Protein AF-A0A133NGE5-F1 (afdb_monomer)

Secondary structure (DSSP, 8-state):
-THHHHHHHHHHTTT-SEEEE-STT-B-STT-B----TTSTT----EEEEEEEEEEEEEEE-TTS-EEEEEEEEEEEEEEE-----S---TT--S-TT---TTPPPEEEEPPPEEEEEEEEESSTTHHHHHHHHHHHT--TTSHHHHHHHH-TT------

pLDDT: mean 79.3, std 20.47, range [29.14, 98.44]

Sequence (160 aa):
NLNKISRYLGSELADKDYFSISKENREKYRTMAEPDLTINKEFYAFGKTRLYQSVYGSVKRLENGKYDVDITVMFQYTDRFEDVKNINNSSVAKQGLNKEFEGGKSFSFETEPKIITIKKQVNNLDEITGLLKNRLRNIDDNSEEGKDNIRADFYDSVVF

Organism: Fusobacterium nucleatum (NCBI:txid851)

Mean predicted aligned error: 10.32 Å

Solvent-accessible surface area (backbone atoms only — not comparable to full-atom values): 9314 Å² total; per-residue (Å²): 114,63,55,35,51,30,53,49,54,50,62,65,33,68,94,39,56,60,42,74,41,50,79,91,70,34,51,38,70,84,27,43,42,72,64,84,72,63,81,53,85,88,54,85,68,74,47,59,43,34,36,32,40,27,40,24,39,34,41,32,59,41,96,86,67,28,32,45,34,44,34,39,38,35,40,31,45,36,42,35,39,63,67,70,64,68,78,69,95,48,97,80,53,90,62,72,94,79,64,77,54,82,81,52,77,66,54,68,54,68,53,81,65,49,76,46,76,48,78,51,76,40,75,47,60,55,33,52,33,16,51,50,51,21,62,76,68,73,44,53,63,86,40,72,69,22,42,49,44,34,60,52,73,84,70,81,90,68,89,133

Foldseek 3Di:
DLVLVLVVQCVQCVPHQKDFDDPVRWDWDSRKDFDDPCVPVPDDQPKRKIWTFTKGGMWGQDPVRKIFDWMKTKTKIKIKRDQCADDDCDPPDPPPNDDGPPPPDIDMDMDDIDMDTDGGIDNGSQLSSLVVVCVVVVHDCPDPSNVCSSVVPPDDPDDD

Structure (mmCIF, N/CA/C/O backbone):
data_AF-A0A133NGE5-F1
#
_entry.id   AF-A0A133NGE5-F1
#
loop_
_atom_site.group_PDB
_atom_site.id
_atom_site.type_symbol
_atom_site.label_atom_id
_atom_site.label_alt_id
_atom_site.label_comp_id
_atom_site.label_asym_id
_atom_site.label_entity_id
_atom_site.label_seq_id
_atom_site.pdbx_PDB_ins_code
_atom_site.Cartn_x
_atom_site.Cartn_y
_atom_site.Cartn_z
_atom_site.occupancy
_atom_site.B_iso_or_equiv
_atom_site.auth_seq_id
_atom_site.auth_comp_id
_atom_site.auth_asym_id
_atom_site.auth_atom_id
_atom_site.pdbx_PDB_model_num
ATOM 1 N N . ASN A 1 1 ? -4.525 -3.107 -9.144 1.00 77.50 1 ASN A N 1
ATOM 2 C CA . ASN A 1 1 ? -3.307 -3.624 -8.470 1.00 77.50 1 ASN A CA 1
ATOM 3 C C . ASN A 1 1 ? -2.939 -2.928 -7.155 1.00 77.50 1 ASN A C 1
ATOM 5 O O . ASN A 1 1 ? -2.192 -3.534 -6.393 1.00 77.50 1 ASN A O 1
ATOM 9 N N . LEU A 1 2 ? -3.448 -1.724 -6.841 1.00 88.06 2 LEU A N 1
ATOM 10 C CA . LEU A 1 2 ? -3.222 -1.083 -5.527 1.00 88.06 2 LEU A CA 1
ATOM 11 C C . LEU A 1 2 ? -3.846 -1.876 -4.358 1.00 88.06 2 LEU A C 1
ATOM 13 O O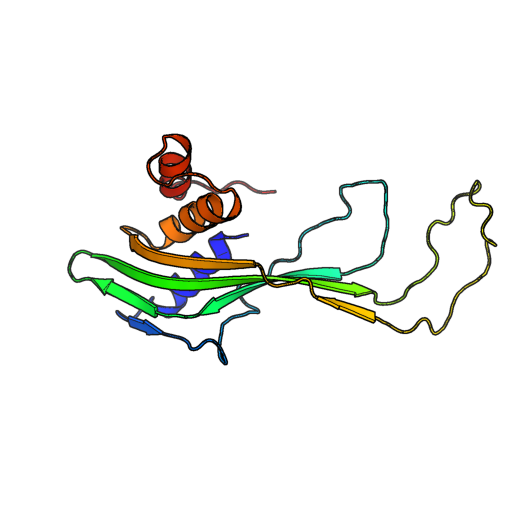 . LEU A 1 2 ? -3.258 -1.963 -3.285 1.00 88.06 2 LEU A O 1
ATOM 17 N N . ASN A 1 3 ? -4.974 -2.544 -4.608 1.00 90.12 3 ASN A N 1
ATOM 18 C CA . ASN A 1 3 ? -5.667 -3.448 -3.682 1.00 90.12 3 ASN A CA 1
ATOM 19 C C . ASN A 1 3 ? -4.807 -4.602 -3.127 1.00 90.12 3 ASN A C 1
ATOM 21 O O . ASN A 1 3 ? -5.162 -5.218 -2.126 1.00 90.12 3 ASN A O 1
ATOM 25 N N . LYS A 1 4 ? -3.659 -4.925 -3.740 1.00 91.56 4 LYS A N 1
ATOM 26 C CA . LYS A 1 4 ? -2.725 -5.901 -3.157 1.00 91.56 4 LYS A CA 1
ATOM 27 C C . LYS A 1 4 ? -2.173 -5.432 -1.806 1.00 91.56 4 LYS A C 1
ATOM 29 O O . LYS A 1 4 ? -1.870 -6.272 -0.965 1.00 91.56 4 LYS A O 1
ATOM 34 N N . ILE A 1 5 ? -2.071 -4.119 -1.585 1.00 93.12 5 ILE A N 1
ATOM 35 C CA . ILE A 1 5 ? -1.582 -3.540 -0.327 1.00 93.12 5 ILE A CA 1
ATOM 36 C C . ILE A 1 5 ? -2.623 -3.707 0.782 1.00 93.12 5 ILE A C 1
ATOM 38 O O . ILE A 1 5 ? -2.275 -4.208 1.849 1.00 93.12 5 ILE A O 1
ATOM 42 N N . SER A 1 6 ? -3.892 -3.360 0.529 1.00 92.69 6 SER A N 1
ATOM 43 C CA . SER A 1 6 ? -4.969 -3.549 1.514 1.00 92.69 6 SER A CA 1
ATOM 44 C C . SER A 1 6 ? -5.137 -5.028 1.871 1.00 92.69 6 SER A C 1
ATOM 46 O O . SER A 1 6 ? -5.161 -5.373 3.049 1.00 92.69 6 SER A O 1
ATOM 48 N N . ARG A 1 7 ? -5.119 -5.924 0.873 1.00 92.69 7 ARG A N 1
ATOM 49 C CA . ARG A 1 7 ? -5.176 -7.384 1.080 1.00 92.69 7 ARG A CA 1
ATOM 50 C C . ARG A 1 7 ? -4.002 -7.921 1.894 1.00 92.69 7 ARG A C 1
ATOM 52 O O . ARG A 1 7 ? -4.206 -8.760 2.766 1.00 92.69 7 ARG A O 1
ATOM 59 N N . TYR A 1 8 ? -2.784 -7.452 1.616 1.00 94.81 8 TYR A N 1
ATOM 60 C CA . TYR A 1 8 ? -1.605 -7.815 2.402 1.00 94.81 8 TYR A CA 1
ATOM 61 C C . TYR A 1 8 ? -1.795 -7.421 3.870 1.00 94.81 8 TYR A C 1
ATOM 63 O O . TYR A 1 8 ? -1.740 -8.284 4.743 1.00 94.81 8 TYR A O 1
ATOM 71 N N . LEU A 1 9 ? -2.118 -6.155 4.139 1.00 94.31 9 LEU A N 1
ATOM 72 C CA . LEU A 1 9 ? -2.322 -5.661 5.503 1.00 94.31 9 LEU A CA 1
ATOM 73 C C . LEU A 1 9 ? -3.467 -6.396 6.213 1.00 94.31 9 LEU A C 1
ATOM 75 O O . LEU A 1 9 ? -3.319 -6.776 7.371 1.00 94.31 9 LEU A O 1
ATOM 79 N N . GLY A 1 10 ? -4.570 -6.661 5.509 1.00 93.25 10 GLY A N 1
ATOM 80 C CA . GLY A 1 10 ? -5.694 -7.435 6.034 1.00 93.25 10 GLY A CA 1
ATOM 81 C C . GLY A 1 10 ? -5.301 -8.857 6.428 1.00 93.25 10 GLY A C 1
ATOM 82 O O . GLY A 1 10 ? -5.707 -9.328 7.484 1.00 93.25 10 GLY A O 1
ATOM 83 N N . SER A 1 11 ? -4.456 -9.520 5.634 1.00 94.06 11 SER A N 1
ATOM 84 C CA . SER A 1 11 ? -3.960 -10.858 5.972 1.00 94.06 11 SER A CA 1
ATOM 85 C C . SER A 1 11 ? -3.005 -10.866 7.169 1.00 94.06 11 SER A C 1
ATOM 87 O O . SER A 1 11 ? -3.068 -11.778 7.986 1.00 94.06 11 SER A O 1
ATOM 89 N N . GLU A 1 12 ? -2.161 -9.840 7.316 1.00 94.69 12 GLU A N 1
ATOM 90 C CA . GLU A 1 12 ? -1.249 -9.731 8.462 1.00 94.69 12 GLU A CA 1
ATOM 91 C C . GLU A 1 12 ? -1.993 -9.447 9.777 1.00 94.69 12 GLU A C 1
ATOM 93 O O . GLU A 1 12 ? -1.532 -9.839 10.852 1.00 94.69 12 GLU A O 1
ATOM 98 N N . LEU A 1 13 ? -3.154 -8.790 9.678 1.00 92.75 13 LEU A N 1
ATOM 99 C CA . LEU A 1 13 ? -4.042 -8.417 10.783 1.00 92.75 13 LEU A CA 1
ATOM 100 C C . LEU A 1 13 ? -5.206 -9.393 11.010 1.00 92.75 13 LEU A C 1
ATOM 102 O O . LEU A 1 13 ? -6.097 -9.081 11.800 1.00 92.75 13 LEU A O 1
ATOM 106 N N . ALA A 1 14 ? -5.247 -10.543 10.329 1.00 89.81 14 ALA A N 1
ATOM 107 C CA . ALA A 1 14 ? -6.383 -11.467 10.411 1.00 89.81 14 ALA A CA 1
ATOM 108 C C . ALA A 1 14 ? -6.733 -11.816 11.872 1.00 89.81 14 ALA A C 1
ATOM 110 O O . ALA A 1 14 ? -7.856 -11.572 12.312 1.00 89.81 14 ALA A O 1
ATOM 111 N N . ASP A 1 15 ? -5.721 -12.236 12.635 1.00 88.06 15 ASP A N 1
ATOM 112 C CA . ASP A 1 15 ? -5.847 -12.639 14.042 1.00 88.06 15 ASP A CA 1
ATOM 113 C C . ASP A 1 15 ? -5.112 -11.686 15.005 1.00 88.06 15 ASP A C 1
ATOM 115 O O . ASP A 1 15 ? -4.781 -12.056 16.132 1.00 88.06 15 ASP A O 1
ATOM 119 N N . LYS A 1 16 ? -4.779 -10.467 14.555 1.00 93.00 16 LYS A N 1
ATOM 120 C CA . LYS A 1 16 ? -3.958 -9.510 15.315 1.00 93.00 16 LYS A CA 1
ATOM 121 C C . LYS A 1 16 ? -4.567 -8.117 15.294 1.00 93.00 16 LYS A C 1
ATOM 123 O O . LYS A 1 16 ? -5.000 -7.633 14.254 1.00 93.00 16 LYS A O 1
ATOM 128 N N . ASP A 1 17 ? -4.461 -7.420 16.420 1.00 93.94 17 ASP A N 1
ATOM 129 C CA . ASP A 1 17 ? -4.873 -6.015 16.515 1.00 93.94 17 ASP A CA 1
ATOM 130 C C . ASP A 1 17 ? -3.770 -5.035 16.104 1.00 93.94 17 ASP A C 1
ATOM 132 O O . ASP A 1 17 ? -4.012 -3.836 15.986 1.00 93.94 17 ASP A O 1
ATOM 136 N N . TYR A 1 18 ? -2.547 -5.516 15.887 1.00 96.88 18 TYR A N 1
ATOM 137 C CA . TYR A 1 18 ? -1.420 -4.678 15.510 1.00 96.88 18 TYR A CA 1
ATOM 138 C C . TYR A 1 18 ? -0.484 -5.396 14.547 1.00 96.88 18 TYR A C 1
ATOM 140 O O . TYR A 1 18 ? -0.106 -6.551 14.752 1.00 96.88 18 TYR A O 1
ATOM 148 N N . PHE A 1 19 ? -0.072 -4.665 13.520 1.00 97.00 19 PHE A N 1
ATOM 149 C CA . PHE A 1 19 ? 0.946 -5.066 12.568 1.00 97.00 19 PHE A CA 1
ATOM 150 C C . PHE A 1 19 ? 1.950 -3.929 12.396 1.00 97.00 19 PHE A C 1
ATOM 152 O O . PHE A 1 19 ? 1.571 -2.758 12.331 1.00 97.00 19 PHE A O 1
ATOM 159 N N . SER A 1 20 ? 3.231 -4.277 12.297 1.00 97.50 20 SER A N 1
ATOM 160 C CA . SER A 1 20 ? 4.298 -3.335 11.983 1.00 97.50 20 SER A CA 1
ATOM 161 C C . SER A 1 20 ? 5.425 -4.029 11.238 1.00 97.50 20 SER A C 1
ATOM 163 O O . SER A 1 20 ? 5.776 -5.169 11.548 1.00 97.50 20 SER A O 1
ATOM 165 N N . ILE A 1 21 ? 6.005 -3.335 10.265 1.00 97.12 21 ILE A N 1
ATOM 166 C CA . ILE A 1 21 ? 7.156 -3.807 9.499 1.00 97.12 21 ILE A CA 1
ATOM 167 C C . ILE A 1 21 ? 8.081 -2.631 9.182 1.00 97.12 21 ILE A C 1
ATOM 169 O O . ILE A 1 21 ? 7.625 -1.536 8.842 1.00 97.12 21 ILE A O 1
ATOM 173 N N . SER A 1 22 ? 9.391 -2.838 9.327 1.00 97.12 22 SER A N 1
ATOM 174 C CA . SER A 1 22 ? 10.388 -1.788 9.097 1.00 97.12 22 SER A CA 1
ATOM 175 C C . SER A 1 22 ? 10.647 -1.562 7.604 1.00 97.12 22 SER A C 1
ATOM 177 O O . SER A 1 22 ? 10.287 -2.382 6.758 1.00 97.12 22 SER A O 1
ATOM 179 N N . LYS A 1 23 ? 11.308 -0.453 7.256 1.00 95.06 23 LYS A N 1
ATOM 180 C CA . LYS A 1 23 ? 11.667 -0.134 5.864 1.00 95.06 23 LYS A CA 1
ATOM 181 C C . LYS A 1 23 ? 12.642 -1.157 5.267 1.00 95.06 23 LYS A C 1
ATOM 183 O O . LYS A 1 23 ? 12.578 -1.463 4.070 1.00 95.06 23 LYS A O 1
ATOM 188 N N . GLU A 1 24 ? 13.548 -1.677 6.086 1.00 95.75 24 GLU A N 1
ATOM 189 C CA . GLU A 1 24 ? 14.558 -2.675 5.721 1.00 95.75 24 GLU A CA 1
ATOM 190 C C . GLU A 1 24 ? 13.886 -4.008 5.392 1.00 95.75 24 GLU A C 1
ATOM 192 O O . GLU A 1 24 ? 14.208 -4.621 4.377 1.00 95.75 24 GLU A O 1
ATOM 197 N N . ASN A 1 25 ? 12.883 -4.381 6.192 1.00 95.38 25 ASN A N 1
ATOM 198 C CA . ASN A 1 25 ? 12.130 -5.627 6.064 1.00 95.38 25 ASN A CA 1
ATOM 199 C C . ASN A 1 25 ? 10.845 -5.487 5.238 1.00 95.38 25 ASN A C 1
ATOM 201 O O . ASN A 1 25 ? 10.034 -6.404 5.233 1.00 95.38 25 ASN A O 1
ATOM 205 N N . ARG A 1 26 ? 10.637 -4.346 4.567 1.00 95.31 26 ARG A N 1
ATOM 206 C CA . ARG A 1 26 ? 9.386 -4.013 3.867 1.00 95.31 26 ARG A CA 1
ATOM 207 C C . ARG A 1 26 ? 8.915 -5.134 2.939 1.00 95.31 26 ARG A C 1
ATOM 209 O O . ARG A 1 26 ? 9.721 -5.718 2.211 1.00 95.31 26 ARG A O 1
ATOM 216 N N . GLU A 1 27 ? 7.605 -5.356 2.891 1.00 95.19 27 GLU A N 1
ATOM 217 C CA . GLU A 1 27 ? 7.008 -6.321 1.966 1.00 95.19 27 GLU A CA 1
ATOM 218 C C . GLU A 1 27 ? 7.092 -5.774 0.541 1.00 95.19 27 GLU A C 1
ATOM 220 O O . GLU A 1 27 ? 6.751 -4.614 0.311 1.00 95.19 27 GLU A O 1
ATOM 225 N N . LYS A 1 28 ? 7.546 -6.595 -0.412 1.00 90.06 28 LYS A N 1
ATOM 226 C CA . LYS A 1 28 ? 7.745 -6.193 -1.818 1.00 90.06 28 LYS A CA 1
ATOM 227 C C . LYS A 1 28 ? 7.059 -7.110 -2.815 1.00 90.06 28 LYS A C 1
ATOM 229 O O . LYS A 1 28 ? 6.668 -6.652 -3.885 1.00 90.06 28 LYS A O 1
ATOM 234 N N . TYR A 1 29 ? 6.994 -8.404 -2.512 1.00 89.75 29 TYR A N 1
ATOM 235 C CA . TYR A 1 29 ? 6.706 -9.442 -3.496 1.00 89.75 29 TYR A CA 1
ATOM 236 C C . TYR A 1 29 ? 5.211 -9.736 -3.565 1.00 89.75 29 TYR A C 1
ATOM 238 O O . TYR A 1 29 ? 4.647 -9.793 -4.656 1.00 89.75 29 TYR A O 1
ATOM 246 N N . A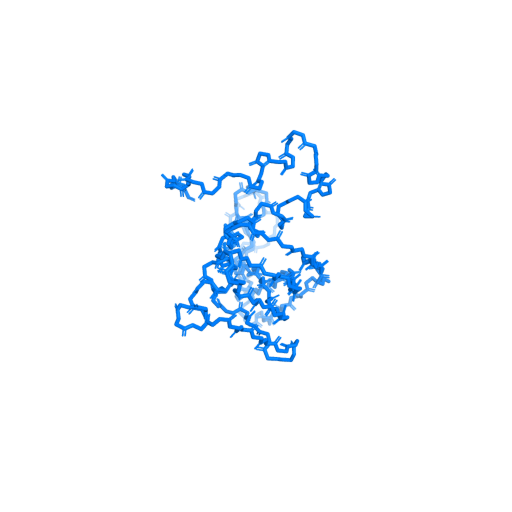RG A 1 30 ? 4.535 -9.821 -2.415 1.00 90.62 30 ARG A N 1
ATOM 247 C CA . ARG A 1 30 ? 3.076 -10.010 -2.337 1.00 90.62 30 ARG A CA 1
ATOM 248 C C . ARG A 1 30 ? 2.315 -8.813 -2.902 1.00 90.62 30 ARG A C 1
ATOM 250 O O . ARG A 1 30 ? 1.213 -8.964 -3.426 1.00 90.62 30 ARG A O 1
ATOM 257 N N . THR A 1 31 ? 2.923 -7.631 -2.835 1.00 88.31 31 THR A N 1
ATOM 258 C CA . THR A 1 31 ? 2.369 -6.376 -3.346 1.00 88.31 31 THR A CA 1
ATOM 259 C C . THR A 1 31 ? 2.889 -6.006 -4.740 1.00 88.31 31 THR A C 1
ATOM 261 O O . THR A 1 31 ? 2.453 -5.001 -5.294 1.00 88.31 31 THR A O 1
ATOM 264 N N . MET A 1 32 ? 3.768 -6.800 -5.359 1.00 90.94 32 MET A N 1
ATOM 265 C CA . MET A 1 32 ? 4.288 -6.535 -6.706 1.00 90.94 32 MET A CA 1
ATOM 266 C C . MET A 1 32 ? 3.187 -6.634 -7.773 1.00 90.94 32 MET A C 1
ATOM 268 O O . MET A 1 32 ? 2.260 -7.448 -7.681 1.00 90.94 32 MET A O 1
ATOM 272 N N . ALA A 1 33 ? 3.300 -5.825 -8.820 1.00 85.44 33 ALA A N 1
ATOM 273 C CA . ALA A 1 33 ? 2.493 -5.912 -10.030 1.00 85.44 33 ALA A CA 1
ATOM 274 C C . ALA A 1 33 ? 3.384 -6.099 -11.266 1.00 85.44 33 ALA A C 1
ATOM 276 O O . ALA A 1 33 ? 4.512 -5.618 -11.299 1.00 85.44 33 ALA A O 1
ATOM 277 N N . GLU A 1 34 ? 2.855 -6.769 -12.284 1.00 83.56 34 GLU A N 1
ATOM 278 C CA . GLU A 1 34 ? 3.496 -6.929 -13.594 1.00 83.56 34 GLU A CA 1
ATOM 279 C C . GLU A 1 34 ? 2.603 -6.211 -14.616 1.00 83.56 34 GLU A C 1
ATOM 281 O O . GLU A 1 34 ? 1.663 -6.813 -15.133 1.00 83.56 34 GLU A O 1
ATOM 286 N N . PRO A 1 35 ? 2.755 -4.881 -14.777 1.00 74.56 35 PRO A N 1
ATOM 287 C CA . PRO A 1 35 ? 1.940 -4.122 -15.715 1.00 74.56 35 PRO A CA 1
ATOM 288 C C . PRO A 1 35 ? 2.278 -4.514 -17.155 1.00 74.56 35 PRO A C 1
ATOM 290 O O . PRO A 1 35 ? 3.449 -4.598 -17.519 1.00 74.56 35 PRO A O 1
ATOM 293 N N . ASP A 1 36 ? 1.250 -4.688 -17.981 1.00 68.56 36 ASP A N 1
ATOM 294 C CA . ASP A 1 36 ? 1.435 -4.837 -19.418 1.00 68.56 36 ASP A CA 1
ATOM 295 C C . ASP A 1 36 ? 1.648 -3.457 -20.057 1.00 68.56 36 ASP A C 1
ATOM 297 O O . ASP A 1 36 ? 0.716 -2.663 -20.202 1.00 68.56 36 ASP A O 1
ATOM 301 N N . LEU A 1 37 ? 2.900 -3.154 -20.405 1.00 64.00 37 LEU A N 1
ATOM 302 C CA . LEU A 1 37 ? 3.271 -1.922 -21.106 1.00 64.00 37 LEU A CA 1
ATOM 303 C C . LEU A 1 37 ? 3.280 -2.085 -22.636 1.00 64.00 37 LEU A C 1
ATOM 305 O O . LEU A 1 37 ? 3.509 -1.107 -23.346 1.00 64.00 37 LEU A O 1
ATOM 309 N N . THR A 1 38 ? 2.985 -3.280 -23.160 1.00 55.12 38 THR A N 1
ATOM 310 C CA . THR A 1 38 ? 3.005 -3.582 -24.605 1.00 55.12 38 THR A CA 1
ATOM 311 C C . THR A 1 38 ? 1.754 -3.105 -25.349 1.00 55.12 38 THR A C 1
ATOM 313 O O . THR A 1 38 ? 1.693 -3.150 -26.577 1.00 55.12 38 THR A O 1
ATOM 316 N N . ILE A 1 39 ? 0.764 -2.577 -24.620 1.00 52.69 39 ILE A N 1
ATOM 317 C CA . ILE A 1 39 ? -0.486 -2.035 -25.174 1.00 52.69 39 ILE A CA 1
ATOM 318 C C . ILE A 1 39 ? -0.225 -0.789 -26.048 1.00 52.69 39 ILE A C 1
ATOM 320 O O . ILE A 1 39 ? -0.975 -0.527 -26.993 1.00 52.69 39 ILE A O 1
ATOM 324 N N . ASN A 1 40 ? 0.869 -0.054 -25.804 1.00 50.25 40 ASN A N 1
ATOM 325 C CA . ASN A 1 40 ? 1.332 1.011 -26.696 1.00 50.25 40 ASN A CA 1
ATOM 326 C C . ASN A 1 40 ? 2.179 0.412 -27.831 1.00 50.25 40 ASN A C 1
ATOM 328 O O . ASN A 1 40 ? 3.366 0.138 -27.674 1.00 50.25 40 ASN A O 1
ATOM 332 N N . LYS A 1 41 ? 1.545 0.231 -28.996 1.00 49.06 41 LYS A N 1
ATOM 333 C CA . LYS A 1 41 ? 2.041 -0.478 -30.198 1.00 49.06 41 LYS A CA 1
ATOM 334 C C . LYS A 1 41 ? 3.331 0.070 -30.840 1.00 49.06 41 LYS A C 1
ATOM 336 O O . LYS A 1 41 ? 3.728 -0.418 -31.895 1.00 49.06 41 LYS A O 1
ATOM 341 N N . GLU A 1 42 ? 3.966 1.086 -30.263 1.00 44.28 42 GLU A N 1
ATOM 342 C CA . GLU A 1 42 ? 5.138 1.755 -30.844 1.00 44.28 42 GLU A CA 1
ATOM 343 C C . GLU A 1 42 ? 6.473 1.124 -30.419 1.00 44.28 42 GLU A C 1
ATOM 345 O O . GLU A 1 42 ? 7.470 1.289 -31.120 1.00 44.28 42 GLU A O 1
ATOM 350 N N . PHE A 1 43 ? 6.501 0.341 -29.333 1.00 41.88 43 PHE A N 1
ATOM 351 C CA . PHE A 1 43 ? 7.719 -0.311 -28.848 1.00 41.88 43 PHE A CA 1
ATOM 352 C C . PHE A 1 43 ? 7.439 -1.743 -28.368 1.00 41.88 43 PHE A C 1
ATOM 354 O O . PHE A 1 43 ? 6.839 -1.958 -27.321 1.00 41.88 43 PHE A O 1
ATOM 361 N N . TYR A 1 44 ? 7.929 -2.734 -29.118 1.00 48.06 44 TYR A N 1
ATOM 362 C CA . TYR A 1 44 ? 8.047 -4.120 -28.655 1.00 48.06 44 TYR A CA 1
ATOM 363 C C . TYR A 1 44 ? 9.445 -4.314 -28.074 1.00 48.06 44 TYR A C 1
ATOM 365 O O . TYR A 1 44 ? 10.381 -4.661 -28.793 1.00 48.06 44 TYR A O 1
ATOM 373 N N . ALA A 1 45 ? 9.607 -4.057 -26.781 1.00 49.81 45 ALA A N 1
ATOM 374 C CA . ALA A 1 45 ? 10.761 -4.564 -26.056 1.00 49.81 45 ALA A CA 1
ATOM 375 C C . ALA A 1 45 ? 10.317 -5.780 -25.239 1.00 49.81 45 ALA A C 1
ATOM 377 O O . ALA A 1 45 ? 9.335 -5.701 -24.506 1.00 49.81 45 ALA A O 1
ATOM 378 N N . PHE A 1 46 ? 11.039 -6.899 -25.346 1.00 53.59 46 PHE A N 1
ATOM 379 C CA . PHE A 1 46 ? 10.818 -8.116 -24.549 1.00 53.59 46 PHE A CA 1
ATOM 380 C C . PHE A 1 46 ? 11.284 -7.942 -23.084 1.00 53.59 46 PHE A C 1
ATOM 382 O O . PHE A 1 46 ? 11.893 -8.832 -22.493 1.00 53.59 46 PHE A O 1
ATOM 389 N N . GLY A 1 47 ? 11.045 -6.765 -22.501 1.00 56.12 47 GLY A N 1
ATOM 390 C CA . GLY A 1 47 ? 11.329 -6.468 -21.102 1.00 56.12 47 GLY A CA 1
ATOM 391 C C . GLY A 1 47 ? 10.209 -6.987 -20.205 1.00 56.12 47 GLY A C 1
ATOM 392 O O . GLY A 1 47 ? 9.028 -6.821 -20.509 1.00 56.12 47 GLY A O 1
ATOM 393 N N . LYS A 1 48 ? 10.559 -7.627 -19.085 1.00 69.44 48 LYS A N 1
ATOM 394 C CA . LYS A 1 48 ? 9.588 -7.911 -18.018 1.00 69.44 48 LYS A CA 1
ATOM 395 C C . LYS A 1 48 ? 9.566 -6.723 -17.069 1.00 69.44 48 LYS A C 1
ATOM 397 O O . LYS A 1 48 ? 10.380 -6.658 -16.145 1.00 69.44 48 LYS A O 1
ATOM 402 N N . THR A 1 49 ? 8.632 -5.800 -17.278 1.00 75.62 49 THR A N 1
ATOM 403 C CA . THR A 1 49 ? 8.444 -4.683 -16.352 1.00 75.62 49 THR A CA 1
ATOM 404 C C . THR A 1 49 ? 7.751 -5.154 -15.076 1.00 75.62 49 THR A C 1
ATOM 406 O O . THR A 1 49 ? 6.678 -5.756 -15.104 1.00 75.62 49 THR A O 1
ATOM 409 N N . ARG A 1 50 ? 8.351 -4.838 -13.930 1.00 85.44 50 ARG A N 1
ATOM 410 C CA . ARG A 1 50 ? 7.774 -5.056 -12.601 1.00 85.44 50 ARG A CA 1
ATOM 411 C C . ARG A 1 50 ? 7.576 -3.728 -11.902 1.00 85.44 50 ARG A C 1
ATOM 413 O O . ARG A 1 50 ? 8.475 -2.896 -11.869 1.00 85.44 50 ARG A O 1
ATOM 420 N N . LEU A 1 51 ? 6.407 -3.553 -11.304 1.00 87.69 51 LEU A N 1
ATOM 421 C CA . LEU A 1 51 ? 6.116 -2.473 -10.375 1.00 87.69 51 LEU A CA 1
ATOM 422 C C . LEU A 1 51 ? 6.160 -3.033 -8.955 1.00 87.69 51 LEU A C 1
ATOM 424 O O . LEU A 1 51 ? 5.245 -3.737 -8.518 1.00 87.69 51 LEU A O 1
ATOM 428 N N . TYR A 1 52 ? 7.209 -2.694 -8.216 1.00 90.56 52 TYR A N 1
ATOM 429 C CA . TYR A 1 52 ? 7.265 -2.953 -6.785 1.00 90.56 52 TYR A CA 1
ATOM 430 C C . TYR A 1 52 ? 6.444 -1.899 -6.049 1.00 90.56 52 TYR A C 1
ATOM 432 O O . TYR A 1 52 ? 6.681 -0.703 -6.201 1.00 90.56 52 TYR A O 1
ATOM 440 N N . GLN A 1 53 ? 5.491 -2.351 -5.233 1.00 93.19 53 GLN A N 1
ATOM 441 C CA . GLN A 1 53 ? 4.668 -1.506 -4.364 1.00 93.19 53 GLN A CA 1
ATOM 442 C C . GLN A 1 53 ? 5.051 -1.804 -2.909 1.00 93.19 53 GLN A C 1
ATOM 444 O O . GLN A 1 53 ? 4.303 -2.441 -2.167 1.00 93.19 53 GLN A O 1
ATOM 449 N N . SER A 1 54 ? 6.281 -1.452 -2.528 1.00 93.75 54 SER A N 1
ATOM 450 C CA . SER A 1 54 ? 6.854 -1.916 -1.262 1.00 93.75 54 SER A CA 1
ATOM 451 C C . SER A 1 54 ? 6.203 -1.215 -0.072 1.00 93.75 54 SER A C 1
ATOM 453 O O . SER A 1 54 ? 6.219 0.013 -0.040 1.00 93.75 54 SER A O 1
ATOM 455 N N . VAL A 1 55 ? 5.690 -1.946 0.917 1.00 96.88 55 VAL A N 1
ATOM 456 C CA . VAL A 1 55 ? 4.941 -1.364 2.048 1.00 96.88 55 VAL A CA 1
ATOM 457 C C . VAL A 1 55 ? 5.654 -1.570 3.382 1.00 96.88 55 VAL A C 1
ATOM 459 O O . VAL A 1 55 ? 6.158 -2.657 3.674 1.00 96.88 55 VAL A O 1
ATOM 462 N N . TYR A 1 56 ? 5.698 -0.510 4.189 1.00 97.81 56 TYR A N 1
ATOM 463 C CA . TYR A 1 56 ? 6.188 -0.538 5.565 1.00 97.81 56 TYR A CA 1
ATOM 464 C C . TYR A 1 56 ? 5.467 0.463 6.466 1.00 97.81 56 TYR A C 1
ATOM 466 O O . TYR A 1 56 ? 4.715 1.303 5.981 1.00 97.81 56 TYR A O 1
ATOM 474 N N . GLY A 1 57 ? 5.698 0.373 7.773 1.00 98.19 57 GLY A N 1
ATOM 475 C CA . GLY A 1 57 ? 4.983 1.137 8.793 1.00 98.19 57 GLY A CA 1
ATOM 476 C C . GLY A 1 57 ? 4.065 0.236 9.605 1.00 98.19 57 GLY A C 1
ATOM 477 O O . GLY A 1 57 ? 4.321 -0.964 9.712 1.00 98.19 57 GLY A O 1
ATOM 478 N N . SER A 1 58 ? 3.013 0.807 10.181 1.00 98.12 58 SER A N 1
ATOM 479 C CA . SER A 1 58 ? 2.138 0.108 11.113 1.00 98.12 58 SER A CA 1
ATOM 480 C C . SER A 1 58 ? 0.658 0.341 10.865 1.00 98.12 58 SER A C 1
ATOM 482 O O . SER A 1 58 ? 0.238 1.397 10.391 1.00 98.12 58 SER A O 1
ATOM 484 N N . VAL A 1 59 ? -0.133 -0.649 11.259 1.00 97.94 59 VAL A N 1
ATOM 485 C CA . VAL A 1 59 ? -1.587 -0.571 11.299 1.00 97.94 59 VAL A CA 1
ATOM 486 C C . VAL A 1 59 ? 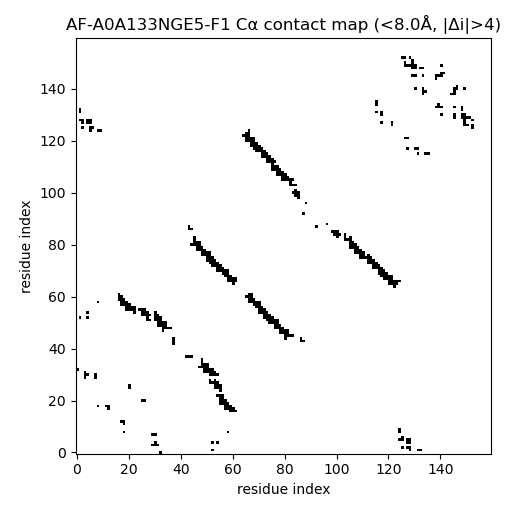-2.063 -1.155 12.620 1.00 97.94 59 VAL A C 1
ATOM 488 O O . VAL A 1 59 ? -1.608 -2.225 13.031 1.00 97.94 59 VAL A O 1
ATOM 491 N N . LYS A 1 60 ? -2.983 -0.457 13.281 1.00 98.06 60 LYS A N 1
ATOM 492 C CA . LYS A 1 60 ? -3.593 -0.884 14.539 1.00 98.06 60 LYS A CA 1
ATOM 493 C C . LYS A 1 60 ? -5.111 -0.926 14.405 1.00 98.06 60 LYS A C 1
ATOM 495 O O . LYS A 1 60 ? -5.716 0.080 14.045 1.00 98.06 60 LYS A O 1
ATOM 500 N N . ARG A 1 61 ? -5.736 -2.057 14.729 1.00 96.75 61 ARG A N 1
ATOM 501 C CA . ARG A 1 61 ? -7.188 -2.152 14.909 1.00 96.75 61 ARG A CA 1
ATOM 502 C C . ARG A 1 61 ? -7.567 -1.467 16.225 1.00 96.75 61 ARG A C 1
ATOM 504 O O . ARG A 1 61 ? -6.927 -1.661 17.256 1.00 96.75 61 ARG A O 1
ATOM 511 N N . LEU A 1 62 ? -8.578 -0.613 16.166 1.00 95.56 62 LEU A N 1
ATOM 512 C CA . LEU A 1 62 ? -9.119 0.131 17.297 1.00 95.56 62 LEU A CA 1
ATOM 513 C C . LEU A 1 62 ? -10.336 -0.603 17.871 1.00 95.56 62 LEU A C 1
ATOM 515 O O . LEU A 1 62 ? -11.018 -1.341 17.164 1.00 95.56 62 LEU A O 1
ATOM 519 N N . GLU A 1 63 ? -10.657 -0.343 19.139 1.00 93.06 63 GLU A N 1
ATOM 520 C CA . GLU A 1 63 ? -11.793 -0.969 19.841 1.00 93.06 63 GLU A CA 1
ATOM 521 C C . GLU A 1 63 ? -13.145 -0.717 19.151 1.00 93.06 63 GLU A C 1
ATOM 523 O O . GLU A 1 63 ? -14.055 -1.535 19.226 1.00 93.06 63 GLU A O 1
ATOM 528 N N . ASN A 1 64 ? -13.269 0.396 18.423 1.00 91.31 64 ASN A N 1
ATOM 529 C CA . ASN A 1 64 ? -14.461 0.746 17.648 1.00 91.31 64 ASN A CA 1
ATOM 530 C C . ASN A 1 64 ? -14.532 0.058 16.266 1.00 91.31 64 ASN A C 1
ATOM 532 O O . ASN A 1 64 ? -15.349 0.454 15.435 1.00 91.31 64 ASN A O 1
ATOM 536 N N . GLY A 1 65 ? -13.655 -0.913 15.992 1.00 88.88 65 GLY A N 1
ATOM 537 C CA . GLY A 1 65 ? -13.585 -1.658 14.732 1.00 88.88 65 GLY A CA 1
ATOM 538 C C . GLY A 1 65 ? -12.883 -0.928 13.583 1.00 88.88 65 GLY A C 1
ATOM 539 O O . GLY A 1 65 ? -12.705 -1.516 12.518 1.00 88.88 65 GLY A O 1
ATOM 540 N N . LYS A 1 66 ? -12.465 0.330 13.779 1.00 95.19 66 LYS A N 1
ATOM 541 C CA . LYS A 1 66 ? -11.699 1.107 12.792 1.00 95.19 66 LYS A CA 1
ATOM 542 C C . LYS A 1 66 ? -10.214 0.759 12.844 1.00 95.19 66 LYS A C 1
ATOM 544 O O . LYS A 1 66 ? -9.762 0.035 13.729 1.00 95.19 66 LYS A O 1
ATOM 549 N N . TYR 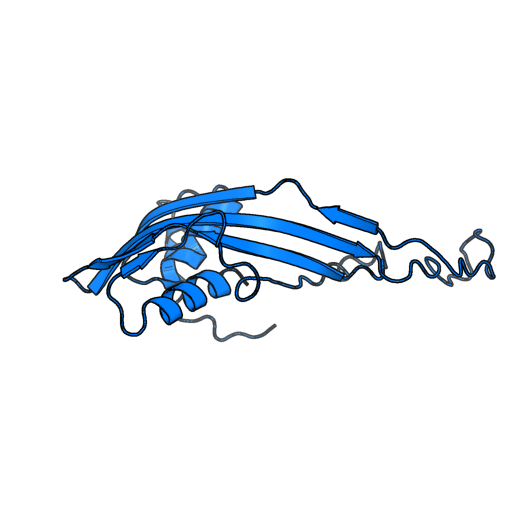A 1 67 ? -9.441 1.331 11.930 1.00 96.50 67 TYR A N 1
ATOM 550 C CA . TYR A 1 67 ? -7.995 1.148 11.876 1.00 96.50 67 TYR A CA 1
ATOM 551 C C . TYR A 1 67 ? -7.276 2.487 11.965 1.00 96.50 67 TYR A C 1
ATOM 553 O O . TYR A 1 67 ? -7.634 3.431 11.264 1.00 96.50 67 TYR A O 1
ATOM 561 N N . ASP A 1 68 ? -6.246 2.553 12.800 1.00 97.81 68 ASP A N 1
ATOM 562 C CA . ASP A 1 68 ? -5.241 3.610 12.775 1.00 97.81 68 ASP A CA 1
ATOM 563 C C . ASP A 1 68 ? -4.089 3.166 11.868 1.00 97.81 68 ASP A C 1
ATOM 565 O O . ASP A 1 68 ? -3.457 2.134 12.114 1.00 97.81 68 ASP A O 1
ATOM 569 N N . VAL A 1 69 ? -3.873 3.895 10.774 1.00 98.00 69 VAL A N 1
ATOM 570 C CA . VAL A 1 69 ? -2.930 3.534 9.709 1.00 98.00 69 VAL A CA 1
ATOM 571 C C . VAL A 1 69 ? -1.827 4.582 9.655 1.00 98.00 69 VAL A C 1
ATOM 573 O O . VAL A 1 69 ? -2.110 5.761 9.450 1.00 98.00 69 VAL A O 1
ATOM 576 N N . ASP A 1 70 ? -0.577 4.137 9.781 1.00 98.44 70 ASP A N 1
ATOM 577 C CA . ASP A 1 70 ? 0.640 4.922 9.546 1.00 98.44 70 ASP A CA 1
ATOM 578 C C . ASP A 1 70 ? 1.603 4.079 8.702 1.00 98.44 70 ASP A C 1
ATOM 580 O O . ASP A 1 70 ? 2.469 3.370 9.219 1.00 98.44 70 ASP A O 1
ATOM 584 N N . ILE A 1 71 ? 1.387 4.083 7.387 1.00 98.19 71 ILE A N 1
ATOM 585 C CA . ILE A 1 71 ? 2.166 3.293 6.430 1.00 98.19 71 ILE A CA 1
ATOM 586 C C . ILE A 1 71 ? 2.811 4.181 5.379 1.00 98.19 71 ILE A C 1
ATOM 588 O O . ILE A 1 71 ? 2.313 5.247 5.022 1.00 98.19 71 ILE A O 1
ATOM 592 N N . THR A 1 72 ? 3.904 3.691 4.815 1.00 98.25 72 THR A N 1
ATOM 593 C CA . THR A 1 72 ? 4.528 4.243 3.623 1.00 98.25 72 THR A CA 1
ATOM 594 C C . THR A 1 72 ? 4.622 3.171 2.548 1.00 98.25 72 THR A C 1
ATOM 596 O O . THR A 1 72 ? 5.061 2.047 2.797 1.00 98.25 72 THR A O 1
ATOM 599 N N . VAL A 1 73 ? 4.210 3.537 1.340 1.00 97.25 73 VAL A N 1
ATOM 600 C CA . VAL A 1 73 ? 4.271 2.711 0.140 1.00 97.25 73 VAL A CA 1
ATOM 601 C C . VAL A 1 73 ? 5.264 3.333 -0.830 1.00 97.25 73 VAL A C 1
ATOM 603 O O . VAL A 1 73 ? 5.163 4.506 -1.191 1.00 97.25 73 VAL A O 1
ATOM 606 N N . MET A 1 74 ? 6.234 2.533 -1.251 1.00 95.50 74 MET A N 1
ATOM 607 C CA . MET A 1 74 ? 7.264 2.902 -2.207 1.00 95.50 74 MET A CA 1
ATOM 608 C C . MET A 1 74 ? 6.974 2.229 -3.546 1.00 95.50 74 MET A C 1
ATOM 610 O O . MET A 1 74 ? 7.072 1.006 -3.663 1.00 95.50 74 MET A O 1
ATOM 614 N N . PHE A 1 75 ? 6.629 3.035 -4.543 1.00 91.56 75 PHE A N 1
ATOM 615 C CA . PHE A 1 75 ? 6.393 2.603 -5.914 1.00 91.56 75 PHE A CA 1
ATOM 616 C C . PHE A 1 75 ? 7.681 2.727 -6.716 1.00 91.56 75 PHE A C 1
ATOM 618 O O . PHE A 1 75 ? 8.228 3.822 -6.831 1.00 91.56 75 PHE A O 1
ATOM 625 N N . GLN A 1 76 ? 8.160 1.620 -7.271 1.00 88.94 76 GLN A N 1
ATOM 626 C CA . GLN A 1 76 ? 9.386 1.597 -8.062 1.00 88.94 76 GLN A CA 1
ATOM 627 C C . GLN A 1 76 ? 9.217 0.655 -9.250 1.00 88.94 76 GLN A C 1
ATOM 629 O O . GLN A 1 76 ? 8.844 -0.507 -9.067 1.00 88.94 76 GLN A O 1
ATOM 634 N N . TYR A 1 77 ? 9.478 1.154 -10.457 1.00 83.12 77 TYR A N 1
ATOM 635 C CA . TYR A 1 77 ? 9.536 0.305 -11.636 1.00 83.12 77 TYR A CA 1
ATOM 636 C C . TYR A 1 77 ? 10.934 -0.278 -11.768 1.00 83.12 77 TYR A C 1
ATOM 638 O O . TYR A 1 77 ? 11.930 0.436 -11.648 1.00 83.12 77 TYR A O 1
ATOM 646 N N . THR A 1 78 ? 10.984 -1.568 -12.054 1.00 80.81 78 THR A N 1
ATOM 647 C CA . THR A 1 78 ? 12.186 -2.258 -12.497 1.00 80.81 78 THR A CA 1
ATOM 648 C C . THR A 1 78 ? 11.888 -2.840 -13.859 1.00 80.81 78 THR A C 1
ATOM 650 O O . THR A 1 78 ? 10.956 -3.634 -14.002 1.00 80.81 78 THR A O 1
ATOM 653 N N . ASP A 1 79 ? 12.682 -2.457 -14.848 1.00 70.94 79 ASP A N 1
ATOM 654 C CA . ASP A 1 79 ? 12.649 -3.103 -16.151 1.00 70.94 79 ASP A CA 1
ATOM 655 C C . ASP A 1 79 ? 13.860 -4.017 -16.285 1.00 70.94 79 ASP A C 1
ATOM 657 O O . ASP A 1 79 ? 14.980 -3.638 -15.926 1.00 70.94 79 ASP A O 1
ATOM 661 N N . ARG A 1 80 ? 13.630 -5.241 -16.754 1.00 69.06 80 ARG A N 1
ATOM 662 C CA . ARG A 1 80 ? 14.683 -6.227 -16.985 1.00 69.06 80 ARG A CA 1
ATOM 663 C C . ARG A 1 80 ? 14.588 -6.717 -18.416 1.00 69.06 80 ARG A C 1
ATOM 665 O O . ARG A 1 80 ? 13.611 -7.362 -18.792 1.00 69.06 80 ARG A O 1
ATOM 672 N N . PHE A 1 81 ? 15.659 -6.479 -19.161 1.00 66.81 81 PHE A N 1
ATOM 673 C CA . PHE A 1 81 ? 15.812 -6.942 -20.532 1.00 66.81 81 PHE A CA 1
ATOM 674 C C . PHE A 1 81 ? 16.571 -8.268 -20.504 1.00 66.81 81 PHE A C 1
ATOM 676 O O . PHE A 1 81 ? 17.799 -8.323 -20.372 1.00 66.81 81 PHE A O 1
ATOM 683 N N . GLU A 1 82 ? 15.807 -9.357 -20.536 1.00 56.84 82 GLU A N 1
ATOM 684 C CA . GLU A 1 82 ? 16.318 -10.708 -20.746 1.00 56.84 82 GLU A CA 1
ATOM 685 C C . GLU A 1 82 ? 16.306 -10.941 -22.259 1.00 56.84 82 GLU A C 1
ATOM 687 O O . GLU A 1 82 ? 15.244 -10.885 -22.862 1.00 56.84 82 GLU A O 1
ATOM 692 N N . ASP A 1 83 ? 17.474 -11.166 -22.869 1.00 52.69 83 ASP A N 1
ATOM 693 C CA . ASP A 1 83 ? 17.591 -11.496 -24.297 1.00 52.69 83 ASP A CA 1
ATOM 694 C C . ASP A 1 83 ? 17.162 -10.347 -25.242 1.00 52.69 83 ASP A C 1
ATOM 696 O O . ASP A 1 83 ? 16.051 -10.306 -25.768 1.00 52.69 83 ASP A O 1
ATOM 700 N N . VAL A 1 84 ? 18.064 -9.385 -25.486 1.00 51.88 84 VAL A N 1
ATOM 701 C CA . VAL A 1 84 ? 17.863 -8.323 -26.496 1.00 51.88 84 VAL A CA 1
ATOM 702 C C . VAL A 1 84 ? 18.019 -8.921 -27.906 1.00 51.88 84 VAL A C 1
ATOM 704 O O . VAL A 1 84 ? 18.936 -8.578 -28.649 1.00 51.88 84 VAL A O 1
ATOM 707 N N . LYS A 1 85 ? 17.156 -9.873 -28.275 1.00 49.59 85 LYS A N 1
ATOM 708 C CA . LYS A 1 85 ? 17.035 -10.362 -29.652 1.00 49.59 85 LYS A CA 1
ATOM 709 C C . LYS A 1 85 ? 16.275 -9.324 -30.471 1.00 49.59 85 LYS A C 1
ATOM 711 O O . LYS A 1 85 ? 15.307 -8.743 -29.995 1.00 49.59 85 LYS A O 1
ATOM 716 N N . ASN A 1 86 ? 16.791 -9.065 -31.671 1.00 46.84 86 ASN A N 1
ATOM 717 C CA . ASN A 1 86 ? 16.448 -7.968 -32.578 1.00 46.84 86 ASN A CA 1
ATOM 718 C C . ASN A 1 86 ? 15.054 -7.339 -32.434 1.00 46.84 86 ASN A C 1
ATOM 720 O O . ASN A 1 86 ? 14.016 -7.990 -32.541 1.00 46.84 86 ASN A O 1
ATOM 724 N N . ILE A 1 87 ? 15.077 -6.010 -32.354 1.00 49.66 87 ILE A N 1
ATOM 725 C CA . ILE A 1 87 ? 13.947 -5.135 -32.638 1.00 49.66 87 ILE A CA 1
ATOM 726 C C . ILE A 1 87 ? 13.515 -5.378 -34.094 1.00 49.66 87 ILE A C 1
ATOM 728 O O . ILE A 1 87 ? 14.254 -5.073 -35.022 1.00 49.66 87 ILE A O 1
ATOM 732 N N . ASN A 1 88 ? 12.295 -5.888 -34.259 1.00 44.75 88 ASN A N 1
ATOM 733 C CA . ASN A 1 88 ? 11.471 -5.871 -35.471 1.00 44.75 88 ASN A CA 1
ATOM 734 C C . ASN A 1 88 ? 12.044 -6.544 -36.742 1.00 44.75 88 ASN A C 1
ATOM 736 O O . ASN A 1 88 ? 12.819 -5.956 -37.491 1.00 44.75 88 ASN A O 1
ATOM 740 N N . ASN A 1 89 ? 11.495 -7.712 -37.094 1.00 45.84 89 ASN A N 1
ATOM 741 C CA . ASN A 1 89 ? 11.657 -8.353 -38.408 1.00 45.84 89 ASN A CA 1
ATOM 742 C C . ASN A 1 89 ? 10.774 -7.688 -39.495 1.00 45.84 89 ASN A C 1
ATOM 744 O O . ASN A 1 89 ? 10.176 -8.355 -40.340 1.00 45.84 89 ASN A O 1
ATOM 748 N N . SER A 1 90 ? 10.629 -6.360 -39.453 1.00 51.44 90 SER A N 1
ATOM 749 C CA . SER A 1 90 ? 9.890 -5.615 -40.473 1.00 51.44 90 SER A CA 1
ATOM 750 C C . SER A 1 90 ? 10.680 -5.627 -41.773 1.00 51.44 90 SER A C 1
ATOM 752 O O . SER A 1 90 ? 11.842 -5.224 -41.806 1.00 51.44 90 SER A O 1
ATOM 754 N N . SER A 1 91 ? 10.021 -5.992 -42.872 1.00 52.47 91 SER A N 1
ATOM 755 C CA . SER A 1 91 ? 10.586 -5.947 -44.226 1.00 52.47 91 SER A CA 1
ATOM 756 C C . SER A 1 91 ? 10.978 -4.535 -44.691 1.00 52.47 91 SER A C 1
ATOM 758 O O . SER A 1 91 ? 11.562 -4.385 -45.761 1.00 52.47 91 SER A O 1
ATOM 760 N N . VAL A 1 92 ? 10.648 -3.496 -43.913 1.00 55.41 92 VAL A N 1
ATOM 761 C CA . VAL A 1 92 ? 10.958 -2.080 -44.186 1.00 55.41 92 VAL A CA 1
ATOM 762 C C . VAL A 1 92 ? 12.112 -1.564 -43.312 1.00 55.41 92 VAL A C 1
ATOM 764 O O . VAL A 1 92 ? 12.641 -0.475 -43.550 1.00 55.41 92 VAL A O 1
ATOM 767 N N . ALA A 1 93 ? 12.523 -2.315 -42.286 1.00 52.44 93 ALA A N 1
ATOM 768 C CA . ALA A 1 93 ? 13.618 -1.911 -41.416 1.00 52.44 93 ALA A CA 1
ATOM 769 C C . ALA A 1 93 ? 14.947 -1.960 -42.190 1.00 52.44 93 ALA A C 1
ATOM 771 O O . ALA A 1 93 ? 15.358 -2.998 -42.695 1.00 52.44 93 ALA A O 1
ATOM 772 N N . LYS A 1 94 ? 15.655 -0.825 -42.265 1.00 54.97 94 LYS A N 1
ATOM 773 C CA 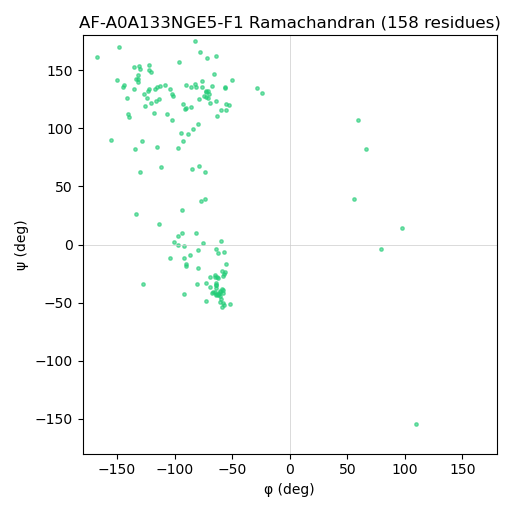. LYS A 1 94 ? 16.988 -0.726 -42.899 1.00 54.97 94 LYS A CA 1
ATOM 774 C C . LYS A 1 94 ? 18.117 -1.329 -42.046 1.00 54.97 94 LYS A C 1
ATOM 776 O O . LYS A 1 94 ? 19.285 -1.225 -42.416 1.00 54.97 94 LYS A O 1
ATOM 781 N N . GLN A 1 95 ? 17.794 -1.892 -40.882 1.00 50.09 95 GLN A N 1
ATOM 782 C CA . GLN A 1 95 ? 18.757 -2.557 -40.008 1.00 50.09 95 GLN A CA 1
ATOM 783 C C . GLN A 1 95 ? 18.971 -3.989 -40.509 1.00 50.09 95 GLN A C 1
ATOM 785 O O . GLN A 1 95 ? 18.030 -4.638 -40.952 1.00 50.09 95 GLN A O 1
ATOM 790 N N . GLY A 1 96 ? 20.223 -4.454 -40.515 1.00 50.50 96 GLY A N 1
ATOM 791 C CA . GLY A 1 96 ? 20.590 -5.731 -41.128 1.00 50.50 96 GLY A CA 1
ATOM 792 C C . GLY A 1 96 ? 19.776 -6.895 -40.560 1.00 50.50 96 GLY A C 1
ATOM 793 O O . GLY A 1 96 ? 19.931 -7.226 -39.390 1.00 50.50 96 GLY A O 1
ATOM 794 N N . LEU A 1 97 ? 18.969 -7.528 -41.418 1.00 49.16 97 LEU A N 1
ATOM 795 C CA . LEU A 1 97 ? 17.990 -8.582 -41.104 1.00 49.16 97 LEU A CA 1
ATOM 796 C C . LEU A 1 97 ? 18.564 -9.833 -40.400 1.00 49.16 97 LEU A C 1
ATOM 798 O O . LEU A 1 97 ? 17.800 -10.681 -39.961 1.00 49.16 97 LEU A O 1
ATOM 802 N N . ASN A 1 98 ? 19.890 -9.945 -40.249 1.00 45.25 98 ASN A N 1
ATOM 803 C CA . ASN A 1 98 ? 20.575 -11.165 -39.811 1.00 45.25 98 ASN A CA 1
ATOM 804 C C . ASN A 1 98 ? 21.641 -10.932 -38.719 1.00 45.25 98 ASN A C 1
ATOM 806 O O . ASN A 1 98 ? 22.615 -11.678 -38.649 1.00 45.25 98 ASN A O 1
ATOM 810 N N . LYS A 1 99 ? 21.534 -9.884 -37.892 1.00 45.75 99 LYS A N 1
ATOM 811 C CA . LYS A 1 99 ? 22.423 -9.744 -36.723 1.00 45.75 99 LYS A CA 1
ATOM 812 C C . LYS A 1 99 ? 21.735 -10.260 -35.470 1.00 45.75 99 LYS A C 1
ATOM 814 O O . LYS A 1 99 ? 21.167 -9.481 -34.716 1.00 45.75 99 LYS A O 1
ATOM 819 N N . GLU A 1 100 ? 21.772 -11.567 -35.251 1.00 44.91 100 GLU A N 1
ATOM 820 C CA . GLU A 1 100 ? 21.589 -12.095 -33.901 1.00 44.91 100 GLU A CA 1
ATOM 821 C C . GLU A 1 100 ? 22.748 -11.572 -33.046 1.00 44.91 100 GLU A C 1
ATOM 823 O O . GLU A 1 100 ? 23.906 -11.927 -33.260 1.00 44.91 100 GLU A O 1
ATOM 828 N N . PHE A 1 101 ? 22.465 -10.678 -32.099 1.00 47.56 101 PHE A N 1
ATOM 829 C CA . PHE A 1 101 ? 23.415 -10.380 -31.029 1.00 47.56 101 PHE A CA 1
ATOM 830 C C . PHE A 1 101 ? 23.323 -11.503 -29.988 1.00 47.56 101 PHE A C 1
ATOM 832 O O . PHE A 1 101 ? 22.841 -11.296 -28.873 1.00 47.56 101 PHE A O 1
ATOM 839 N N . GLU A 1 102 ? 23.754 -12.714 -30.358 1.00 45.00 102 GLU A N 1
ATOM 840 C CA . GLU A 1 102 ? 24.018 -13.764 -29.372 1.00 45.00 102 GLU A CA 1
ATOM 841 C C . GLU A 1 102 ? 25.022 -13.213 -28.344 1.00 45.00 102 GLU A C 1
ATOM 843 O O . GLU A 1 102 ? 26.109 -12.753 -28.694 1.00 45.00 102 GLU A O 1
ATOM 848 N N . GLY A 1 103 ? 24.633 -13.190 -27.065 1.00 48.03 103 GLY A N 1
ATOM 849 C CA . GLY A 1 103 ? 25.470 -12.669 -25.976 1.00 48.03 103 GLY A CA 1
ATOM 850 C C . GLY A 1 103 ? 25.196 -11.224 -25.540 1.00 48.03 103 GLY A C 1
ATOM 851 O O . GLY A 1 103 ? 26.007 -10.654 -24.805 1.00 48.03 103 GLY A O 1
ATOM 852 N N . GLY A 1 104 ? 24.070 -10.617 -25.936 1.00 55.19 104 GLY A N 1
ATOM 853 C CA . GLY A 1 104 ? 23.626 -9.338 -25.370 1.00 55.19 104 GLY A CA 1
ATOM 854 C C . GLY A 1 104 ? 23.559 -9.390 -23.836 1.00 55.19 104 GLY A C 1
ATOM 855 O O . GLY A 1 104 ? 22.835 -10.205 -23.265 1.00 55.19 104 GLY A O 1
ATOM 856 N N . LYS A 1 105 ? 24.330 -8.535 -23.147 1.00 60.41 105 LYS A N 1
ATOM 857 C CA . LYS A 1 105 ? 24.314 -8.464 -21.678 1.00 60.41 105 LYS A CA 1
ATOM 858 C C . LYS A 1 105 ? 22.939 -7.998 -21.209 1.00 60.41 105 LYS A C 1
ATOM 860 O O . LYS A 1 105 ? 22.505 -6.909 -21.578 1.00 60.41 105 LYS A O 1
ATOM 865 N N . SER A 1 106 ? 22.290 -8.792 -20.359 1.00 62.81 106 SER A N 1
ATOM 866 C CA . SER A 1 106 ? 21.117 -8.326 -19.627 1.00 62.81 106 SER A CA 1
ATOM 867 C C . SER A 1 106 ? 21.473 -7.072 -18.844 1.00 62.81 106 SER A C 1
ATOM 869 O O . SER A 1 106 ? 22.502 -7.017 -18.168 1.00 62.81 106 SER A O 1
ATOM 871 N N . PHE A 1 107 ? 20.598 -6.083 -18.914 1.00 63.94 107 PHE A N 1
ATOM 872 C CA . PHE A 1 107 ? 20.657 -4.920 -18.051 1.00 63.94 107 PHE A CA 1
ATOM 873 C C . PHE A 1 107 ? 19.279 -4.687 -17.447 1.00 63.94 107 PHE A C 1
ATOM 875 O O . PHE A 1 107 ? 18.247 -5.097 -17.989 1.00 63.94 107 PHE A O 1
ATOM 882 N N . SER A 1 108 ? 19.287 -4.056 -16.285 1.00 68.56 108 SER A N 1
ATOM 883 C CA . SER A 1 108 ? 18.088 -3.610 -15.603 1.00 68.56 108 SER A CA 1
ATOM 884 C C . SER A 1 108 ? 18.284 -2.176 -15.172 1.00 68.56 108 SER A C 1
ATOM 886 O O . SER A 1 108 ? 19.378 -1.805 -14.744 1.00 68.56 108 SER A O 1
ATOM 888 N N . PHE A 1 109 ? 17.224 -1.390 -15.250 1.00 75.44 109 PHE A N 1
ATOM 889 C CA . PHE A 1 109 ? 17.185 -0.089 -14.609 1.00 75.44 109 PHE A CA 1
ATOM 890 C C . PHE A 1 109 ? 16.036 -0.058 -13.615 1.00 75.44 109 PHE A C 1
ATOM 892 O O . PHE A 1 109 ? 15.003 -0.708 -13.793 1.00 75.44 109 PHE A O 1
ATOM 899 N N . GLU A 1 110 ? 16.244 0.701 -12.551 1.00 82.81 110 GLU A N 1
ATOM 900 C CA . GLU A 1 110 ? 15.219 1.007 -11.572 1.00 82.81 110 GLU A CA 1
ATOM 901 C C . GLU A 1 110 ? 14.898 2.491 -11.674 1.00 82.81 110 GLU A C 1
ATOM 903 O O . GLU A 1 110 ? 15.802 3.322 -11.781 1.00 82.81 110 GLU A O 1
ATOM 908 N N . THR A 1 111 ? 13.616 2.835 -11.649 1.00 81.94 111 THR A N 1
ATOM 909 C CA . THR A 1 111 ? 13.224 4.241 -11.566 1.00 81.94 111 THR A CA 1
ATOM 910 C C . THR A 1 111 ? 13.512 4.784 -10.175 1.00 81.94 111 THR A C 1
ATOM 912 O O . THR A 1 111 ? 13.586 4.034 -9.194 1.00 81.94 111 THR A O 1
ATOM 915 N N . GLU A 1 112 ? 13.584 6.108 -10.066 1.00 88.38 112 GLU A N 1
ATOM 916 C CA . GLU A 1 112 ? 13.480 6.746 -8.761 1.00 88.38 112 GLU A CA 1
ATOM 917 C C . GLU A 1 112 ? 12.163 6.326 -8.086 1.00 88.38 112 GLU A C 1
ATOM 919 O O . GLU A 1 112 ? 11.112 6.266 -8.742 1.00 88.38 112 GLU A O 1
ATOM 924 N N . PRO A 1 113 ? 12.198 5.973 -6.792 1.00 89.31 113 PRO A N 1
ATOM 925 C CA . PRO A 1 113 ? 11.008 5.532 -6.094 1.00 89.31 113 PRO A CA 1
ATOM 926 C C . PRO A 1 113 ? 10.059 6.706 -5.831 1.00 89.31 113 PRO A C 1
ATOM 928 O O . PRO A 1 113 ? 10.447 7.715 -5.242 1.00 89.31 113 PRO A O 1
ATOM 931 N N . LYS A 1 114 ? 8.776 6.537 -6.161 1.00 93.31 114 LYS A N 1
ATOM 932 C CA . LYS A 1 114 ? 7.711 7.432 -5.688 1.00 93.31 114 LYS A CA 1
ATOM 933 C C . LYS A 1 114 ? 7.235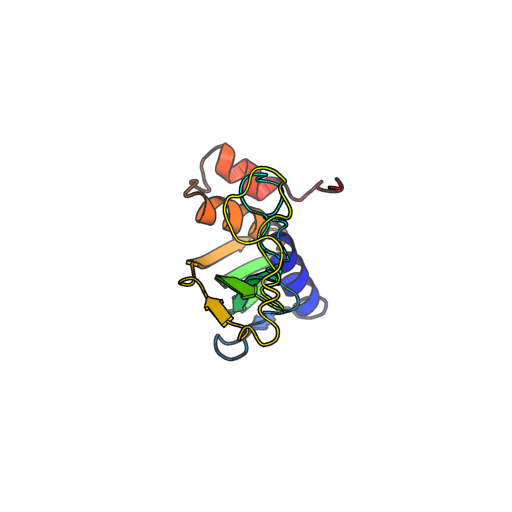 6.958 -4.319 1.00 93.31 114 LYS A C 1
ATOM 935 O O . LYS A 1 114 ? 6.735 5.843 -4.178 1.00 93.31 114 LYS A O 1
ATOM 940 N N . ILE A 1 115 ? 7.390 7.809 -3.310 1.00 95.31 115 ILE A N 1
ATOM 941 C CA . ILE A 1 115 ? 7.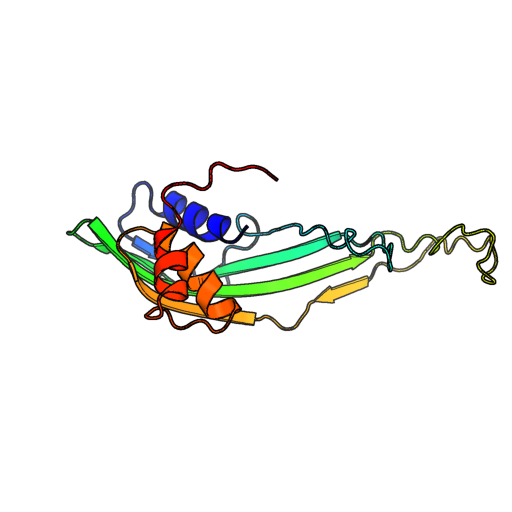050 7.503 -1.917 1.00 95.31 115 ILE A CA 1
ATOM 942 C C . ILE A 1 115 ? 5.710 8.151 -1.572 1.00 95.31 115 ILE A C 1
ATOM 944 O O . ILE A 1 115 ? 5.525 9.348 -1.781 1.00 95.31 115 ILE A O 1
ATOM 948 N N . ILE A 1 116 ? 4.777 7.363 -1.040 1.00 96.81 116 ILE A N 1
ATOM 949 C CA . ILE A 1 116 ? 3.475 7.835 -0.563 1.00 96.81 116 ILE A CA 1
ATOM 950 C C . ILE A 1 116 ? 3.271 7.372 0.870 1.00 96.81 116 ILE A C 1
ATOM 952 O O . ILE A 1 116 ? 3.387 6.186 1.161 1.00 96.81 116 ILE A O 1
ATOM 956 N N . THR A 1 117 ? 2.904 8.300 1.746 1.00 97.00 117 THR A N 1
ATOM 957 C CA . THR A 1 117 ? 2.571 8.009 3.142 1.00 97.00 117 THR A CA 1
ATOM 958 C C . THR A 1 117 ? 1.072 8.168 3.363 1.00 97.00 117 THR A C 1
ATOM 960 O O . THR A 1 117 ? 0.455 9.123 2.884 1.00 97.00 117 THR A O 1
ATOM 963 N N . ILE A 1 118 ? 0.488 7.232 4.105 1.00 97.06 118 ILE A N 1
ATOM 964 C CA . ILE A 1 118 ? -0.883 7.299 4.602 1.00 97.06 118 ILE A CA 1
ATOM 965 C C . ILE A 1 118 ? -0.800 7.300 6.118 1.00 97.06 118 ILE A C 1
ATOM 967 O O . ILE A 1 118 ? -0.401 6.304 6.713 1.00 97.06 118 ILE A O 1
ATOM 971 N N . LYS A 1 119 ? -1.194 8.428 6.711 1.00 97.38 119 LYS A N 1
ATOM 972 C CA . LYS A 1 119 ? -1.280 8.615 8.156 1.00 97.38 119 LYS A CA 1
ATOM 973 C C . LYS A 1 119 ? -2.658 9.147 8.525 1.00 97.38 119 LYS A C 1
ATOM 975 O O . LYS A 1 119 ? -2.879 10.358 8.492 1.00 97.38 119 LYS A O 1
ATOM 980 N N . LYS A 1 120 ? -3.604 8.243 8.770 1.00 95.69 120 LYS A N 1
ATOM 981 C CA . LYS A 1 120 ? -4.988 8.574 9.143 1.00 95.69 120 LYS A CA 1
ATOM 982 C C . LYS A 1 120 ? -5.741 7.355 9.663 1.00 95.69 120 LYS A C 1
ATOM 984 O O . LYS A 1 120 ? -5.400 6.220 9.347 1.00 95.69 120 LYS A O 1
ATOM 989 N N . GLN A 1 121 ? -6.838 7.617 10.367 1.00 96.38 121 GLN A N 1
ATOM 990 C CA . GLN A 1 121 ? -7.827 6.589 10.662 1.00 96.38 121 GLN A CA 1
ATOM 991 C C . GLN A 1 121 ? -8.690 6.287 9.429 1.00 96.38 121 GLN A C 1
ATOM 993 O O . GLN A 1 121 ? -9.072 7.201 8.689 1.00 96.38 121 GLN A O 1
ATOM 998 N N . VAL A 1 122 ? -9.010 5.011 9.228 1.00 94.81 122 VAL A N 1
ATOM 999 C CA . VAL A 1 122 ? -9.906 4.502 8.175 1.00 94.81 122 VAL A CA 1
ATOM 1000 C C . VAL A 1 122 ? -10.949 3.575 8.788 1.00 94.81 122 VAL A C 1
ATOM 1002 O O . VAL A 1 122 ? -10.688 2.938 9.813 1.00 94.81 122 VAL A O 1
ATOM 1005 N N . ASN A 1 123 ? -12.138 3.485 8.191 1.00 93.38 123 ASN A N 1
ATOM 1006 C CA . ASN A 1 123 ? -13.163 2.562 8.691 1.00 93.38 123 ASN A CA 1
ATOM 1007 C C . ASN A 1 123 ? -12.901 1.127 8.210 1.00 93.38 123 ASN A C 1
ATOM 1009 O O . ASN A 1 123 ? -13.145 0.185 8.955 1.00 93.38 123 ASN A O 1
ATOM 1013 N N . ASN A 1 124 ? -12.362 0.969 6.999 1.00 91.88 124 ASN A N 1
ATOM 1014 C CA . ASN A 1 124 ? -11.918 -0.304 6.427 1.00 91.88 124 ASN A CA 1
ATOM 1015 C C . ASN A 1 124 ? -10.504 -0.134 5.833 1.00 91.88 124 ASN A C 1
ATOM 1017 O O . ASN A 1 124 ? -10.181 0.922 5.292 1.00 91.88 124 ASN A O 1
ATOM 1021 N N . LEU A 1 125 ? -9.667 -1.174 5.910 1.00 93.19 125 LEU A N 1
ATOM 1022 C CA . LEU A 1 125 ? -8.375 -1.249 5.220 1.00 93.19 125 LEU A CA 1
ATOM 1023 C C . LEU A 1 125 ? -8.492 -1.078 3.703 1.00 93.19 125 LEU A C 1
ATOM 1025 O O . LEU A 1 125 ? -7.537 -0.626 3.078 1.00 93.19 125 LEU A O 1
ATOM 1029 N N . ASP A 1 126 ? -9.639 -1.389 3.109 1.00 91.50 126 ASP A N 1
ATOM 1030 C CA . ASP A 1 126 ? -9.873 -1.169 1.682 1.00 91.50 126 ASP A CA 1
ATOM 1031 C C . ASP A 1 126 ? -9.832 0.326 1.295 1.00 91.50 126 ASP A C 1
ATOM 1033 O O . ASP A 1 126 ? -9.332 0.681 0.229 1.00 91.50 126 ASP A O 1
ATOM 1037 N N . GLU A 1 127 ? -10.167 1.245 2.214 1.00 94.50 127 GLU A N 1
ATOM 1038 C CA . GLU A 1 127 ? -10.020 2.696 1.986 1.00 94.50 127 GLU A CA 1
ATOM 1039 C C . GLU A 1 127 ? -8.573 3.097 1.618 1.00 94.50 127 GLU A C 1
ATOM 1041 O O . GLU A 1 127 ? -8.351 4.127 0.972 1.00 94.50 127 GLU A O 1
ATOM 1046 N N . ILE A 1 128 ? -7.571 2.286 1.991 1.00 94.94 128 ILE A N 1
ATOM 1047 C CA . ILE A 1 128 ? -6.158 2.491 1.636 1.00 94.94 128 ILE A CA 1
ATOM 1048 C C . ILE A 1 128 ? -5.978 2.519 0.113 1.00 94.94 128 ILE A C 1
ATOM 1050 O O . ILE A 1 128 ? -5.205 3.339 -0.384 1.00 94.94 128 ILE A O 1
ATOM 1054 N N . THR A 1 129 ? -6.700 1.685 -0.642 1.00 94.12 129 THR A N 1
ATOM 1055 C CA . THR A 1 129 ? -6.630 1.650 -2.113 1.00 94.12 129 THR A CA 1
ATOM 1056 C C . THR A 1 129 ? -6.977 3.016 -2.705 1.00 94.12 129 THR A C 1
ATOM 1058 O O . THR A 1 129 ? -6.216 3.566 -3.510 1.00 94.12 129 THR A O 1
ATOM 1061 N N . GLY A 1 130 ? -8.100 3.591 -2.266 1.00 94.31 130 GLY A N 1
ATOM 1062 C CA . GLY A 1 130 ? -8.573 4.904 -2.699 1.00 94.31 130 GLY A CA 1
ATOM 1063 C C . GLY A 1 130 ? -7.640 6.038 -2.286 1.00 94.31 130 GLY A C 1
ATOM 1064 O O . GLY A 1 130 ? -7.326 6.913 -3.092 1.00 94.31 130 GLY A O 1
ATOM 1065 N N . LEU A 1 131 ? -7.106 5.982 -1.065 1.00 95.94 131 LEU A N 1
ATOM 1066 C CA . LEU A 1 131 ? -6.135 6.964 -0.572 1.00 95.94 131 LEU A CA 1
ATOM 1067 C C . LEU A 1 131 ? -4.840 6.961 -1.386 1.00 95.94 131 LEU A C 1
ATOM 1069 O O . LEU A 1 131 ? -4.330 8.021 -1.752 1.00 95.94 131 LEU A O 1
ATOM 1073 N N . LEU A 1 132 ? -4.322 5.779 -1.723 1.00 95.25 132 LEU A N 1
ATOM 1074 C CA . LEU A 1 132 ? -3.158 5.658 -2.600 1.00 95.25 132 LEU A CA 1
ATOM 1075 C C . LEU A 1 132 ? -3.455 6.219 -3.992 1.00 95.25 132 LEU A C 1
ATOM 1077 O O . LEU A 1 132 ? -2.623 6.942 -4.543 1.00 95.25 132 LEU A O 1
ATOM 1081 N N . LYS A 1 133 ? -4.640 5.938 -4.548 1.00 94.56 133 LYS A N 1
ATOM 1082 C CA . LYS A 1 133 ? -5.078 6.479 -5.844 1.00 94.56 133 LYS A CA 1
ATOM 1083 C C . LYS A 1 133 ? -5.112 8.009 -5.825 1.00 94.56 133 LYS A C 1
ATOM 1085 O O . LYS A 1 133 ? -4.547 8.626 -6.729 1.00 94.56 133 LYS A O 1
ATOM 1090 N N . ASN A 1 134 ? -5.688 8.608 -4.783 1.00 95.38 134 ASN A N 1
ATOM 1091 C CA . ASN A 1 134 ? -5.743 10.061 -4.624 1.00 95.38 134 ASN A CA 1
ATOM 1092 C C . ASN A 1 134 ? -4.342 10.671 -4.559 1.00 95.38 134 ASN A C 1
ATOM 1094 O O . ASN A 1 134 ? -4.025 11.577 -5.326 1.00 95.38 134 ASN A O 1
ATOM 1098 N N . ARG A 1 135 ? -3.455 10.131 -3.715 1.00 95.38 135 ARG A N 1
ATOM 1099 C CA . ARG A 1 135 ? -2.069 10.616 -3.581 1.00 95.38 135 ARG A CA 1
ATOM 1100 C C . ARG A 1 135 ? -1.249 10.437 -4.857 1.00 95.38 135 ARG A C 1
ATOM 1102 O O . ARG A 1 135 ? -0.456 11.308 -5.200 1.00 95.38 135 ARG A O 1
ATOM 1109 N N . LEU A 1 136 ? -1.438 9.342 -5.593 1.00 92.19 136 LEU A N 1
ATOM 1110 C CA . LEU A 1 136 ? -0.753 9.125 -6.872 1.00 92.19 136 LEU A CA 1
ATOM 1111 C C . LEU A 1 136 ? -1.158 10.158 -7.928 1.00 92.19 136 LEU A C 1
ATOM 1113 O O . LEU A 1 136 ? -0.302 10.537 -8.731 1.00 92.19 136 LEU A O 1
ATOM 1117 N N . ARG A 1 137 ? -2.423 10.595 -7.904 1.00 93.56 137 ARG A N 1
ATOM 1118 C CA . ARG A 1 137 ? -3.041 11.515 -8.872 1.00 93.56 137 ARG A CA 1
ATOM 1119 C C . ARG A 1 137 ? -3.150 12.965 -8.386 1.00 93.56 137 ARG A C 1
ATOM 1121 O O . ARG A 1 137 ? -3.670 13.791 -9.121 1.00 93.56 137 ARG A O 1
ATOM 1128 N N . ASN A 1 138 ? -2.646 13.275 -7.191 1.00 94.81 138 ASN A N 1
ATOM 1129 C CA . ASN A 1 138 ? -2.772 14.586 -6.541 1.00 94.81 138 ASN A CA 1
ATOM 1130 C C . ASN A 1 138 ? -4.232 15.064 -6.388 1.00 94.81 138 ASN A C 1
ATOM 1132 O O . ASN A 1 138 ? -4.525 16.243 -6.558 1.00 94.81 138 ASN A O 1
ATOM 1136 N N . ILE A 1 139 ? -5.141 14.144 -6.062 1.00 95.44 139 ILE A N 1
ATOM 1137 C CA . ILE A 1 139 ? -6.551 14.435 -5.776 1.00 95.44 139 ILE A CA 1
ATOM 1138 C C . ILE A 1 139 ? -6.703 14.717 -4.276 1.00 95.44 139 ILE A C 1
ATOM 1140 O O . ILE A 1 139 ? -6.133 14.004 -3.445 1.00 95.44 139 ILE A O 1
ATOM 1144 N N . ASP A 1 140 ? -7.478 15.744 -3.926 1.00 95.56 140 ASP A N 1
ATOM 1145 C CA . ASP A 1 140 ? -7.858 16.026 -2.538 1.00 95.56 140 ASP A CA 1
ATOM 1146 C C . ASP A 1 140 ? -8.849 14.970 -2.032 1.00 95.56 140 ASP A C 1
ATOM 1148 O O . ASP A 1 140 ? -9.908 14.779 -2.629 1.00 95.56 140 ASP A O 1
ATOM 1152 N N . ASP A 1 141 ? -8.547 14.335 -0.898 1.00 94.38 141 ASP A N 1
ATOM 1153 C CA . ASP A 1 141 ? -9.400 13.321 -0.264 1.00 94.38 141 ASP A CA 1
ATOM 1154 C C . ASP A 1 141 ? -10.797 13.846 0.095 1.00 94.38 141 ASP A C 1
ATOM 1156 O O . ASP A 1 141 ? -11.726 13.054 0.243 1.00 94.38 141 ASP A O 1
ATOM 1160 N N . ASN A 1 142 ? -10.953 15.165 0.257 1.00 94.69 142 ASN A N 1
ATOM 1161 C CA . ASN A 1 142 ? -12.226 15.794 0.605 1.00 94.69 142 ASN A CA 1
ATOM 1162 C C . ASN A 1 142 ? -13.056 16.238 -0.604 1.00 94.69 142 ASN A C 1
ATOM 1164 O O . ASN A 1 142 ? -14.239 16.564 -0.426 1.00 94.69 142 ASN A O 1
ATOM 1168 N N . SER A 1 143 ? -12.467 16.238 -1.803 1.00 96.12 143 SER A N 1
ATOM 1169 C CA . SER A 1 143 ? -13.196 16.473 -3.050 1.00 96.12 143 SER A CA 1
ATOM 1170 C C . SER A 1 143 ? -14.221 15.362 -3.298 1.00 96.12 143 SER A C 1
ATOM 1172 O O . SER A 1 143 ? -14.152 14.292 -2.689 1.00 96.12 143 SER A O 1
ATOM 1174 N N . GLU A 1 144 ? -15.190 15.615 -4.177 1.00 94.50 144 GLU A N 1
ATOM 1175 C CA . GLU A 1 144 ? -16.173 14.603 -4.584 1.00 94.50 144 GLU A CA 1
ATOM 1176 C C . GLU A 1 144 ? -15.466 13.362 -5.153 1.00 94.50 144 GLU A C 1
ATOM 1178 O O . GLU A 1 144 ? -15.607 12.273 -4.600 1.00 94.50 144 GLU A O 1
ATOM 1183 N N . GLU A 1 145 ? -14.561 13.559 -6.120 1.00 93.44 145 GLU A N 1
ATOM 1184 C CA . GLU A 1 145 ? -13.736 12.487 -6.692 1.00 93.44 145 GLU A CA 1
ATOM 1185 C C . GLU A 1 145 ? -12.890 11.765 -5.628 1.00 93.44 145 GLU A C 1
ATOM 1187 O O . GLU A 1 145 ? -12.778 10.537 -5.631 1.00 93.44 145 GLU A O 1
ATOM 1192 N N . GLY A 1 146 ? -12.297 12.511 -4.693 1.00 94.19 146 GLY A N 1
ATOM 1193 C CA . GLY A 1 146 ? -11.467 11.945 -3.635 1.00 94.19 146 GLY A CA 1
ATOM 1194 C C . GLY A 1 146 ? -12.247 11.043 -2.686 1.00 94.19 146 GLY A C 1
ATOM 1195 O O . GLY A 1 146 ? -11.775 9.952 -2.351 1.00 94.19 146 GLY A O 1
ATOM 1196 N N . LYS A 1 147 ? -13.450 11.465 -2.289 1.00 93.69 147 LYS A N 1
ATOM 1197 C CA . LYS A 1 147 ? -14.358 10.675 -1.447 1.00 93.69 147 LYS A CA 1
ATOM 1198 C C . LYS A 1 147 ? -14.866 9.446 -2.183 1.00 93.69 147 LYS A C 1
ATOM 1200 O O . LYS A 1 147 ? -14.916 8.376 -1.578 1.00 93.69 147 LYS A O 1
ATOM 1205 N N . ASP A 1 148 ? -15.197 9.578 -3.461 1.00 92.00 148 ASP A N 1
ATOM 1206 C CA . ASP A 1 148 ? -15.664 8.461 -4.281 1.00 92.00 148 ASP A CA 1
ATOM 1207 C C . ASP A 1 148 ? -14.577 7.400 -4.443 1.00 92.00 148 ASP A C 1
ATOM 1209 O O . ASP A 1 148 ? -14.833 6.220 -4.215 1.00 92.00 148 ASP A O 1
ATOM 1213 N N . ASN A 1 149 ? -13.331 7.810 -4.699 1.00 91.00 149 ASN A N 1
ATOM 1214 C CA . ASN A 1 149 ? -12.190 6.895 -4.749 1.00 91.00 149 ASN A CA 1
ATOM 1215 C C . ASN A 1 149 ? -11.991 6.123 -3.435 1.00 91.00 149 ASN A C 1
ATOM 1217 O O . ASN A 1 149 ? -11.651 4.945 -3.478 1.00 91.00 149 ASN A O 1
ATOM 1221 N N . ILE A 1 150 ? -12.185 6.768 -2.279 1.00 91.31 150 ILE A N 1
ATOM 1222 C CA . ILE A 1 150 ? -12.038 6.143 -0.950 1.00 91.31 150 ILE A CA 1
ATOM 1223 C C . ILE A 1 150 ? -13.200 5.188 -0.643 1.00 91.31 150 ILE A C 1
ATOM 1225 O O . ILE A 1 150 ? -13.005 4.179 0.030 1.00 91.31 15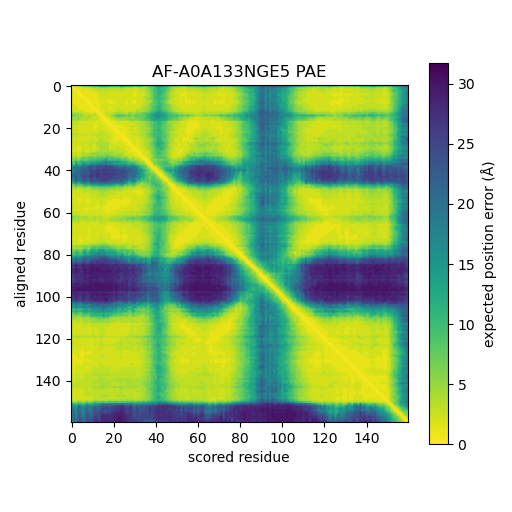0 ILE A O 1
ATOM 1229 N N . ARG A 1 151 ? -14.404 5.491 -1.136 1.00 84.81 151 ARG A N 1
ATOM 1230 C CA . ARG A 1 151 ? -15.612 4.676 -0.936 1.00 84.81 151 ARG A CA 1
ATOM 1231 C C . ARG A 1 151 ? -15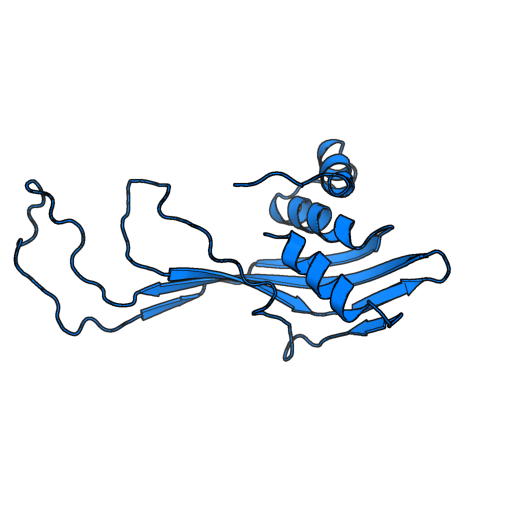.704 3.462 -1.863 1.00 84.81 151 ARG A C 1
ATOM 1233 O O . ARG A 1 151 ? -16.469 2.554 -1.553 1.00 84.81 151 ARG A O 1
ATOM 1240 N N . ALA A 1 152 ? -14.979 3.456 -2.982 1.00 63.59 152 ALA A N 1
ATOM 1241 C CA . ALA A 1 152 ? -15.201 2.544 -4.108 1.00 63.59 152 ALA A CA 1
ATOM 1242 C C . ALA A 1 152 ? -14.981 1.035 -3.840 1.00 63.59 152 ALA A C 1
ATOM 1244 O O . ALA A 1 152 ? -15.311 0.231 -4.703 1.00 63.59 152 ALA A O 1
ATOM 1245 N N . ASP A 1 153 ? -14.535 0.605 -2.658 1.00 55.94 153 ASP A N 1
ATOM 1246 C CA . ASP A 1 153 ? -14.207 -0.808 -2.397 1.00 55.94 153 ASP A CA 1
ATOM 1247 C C . ASP A 1 153 ? -15.358 -1.657 -1.791 1.00 55.94 153 ASP A C 1
ATOM 1249 O O . ASP A 1 153 ? -15.113 -2.649 -1.109 1.00 55.94 153 ASP A O 1
ATOM 1253 N N . PHE A 1 154 ? -16.631 -1.350 -2.080 1.00 47.56 154 PHE A N 1
ATOM 1254 C CA . PHE A 1 154 ? -17.724 -2.322 -1.853 1.00 47.56 154 PHE A CA 1
ATOM 1255 C C . PHE A 1 154 ? -18.020 -3.224 -3.063 1.00 47.56 154 PHE A C 1
ATOM 1257 O O . PHE A 1 154 ? -18.636 -4.272 -2.887 1.00 47.56 154 PHE A O 1
ATOM 1264 N N . TYR A 1 155 ? -17.569 -2.869 -4.270 1.00 38.56 155 TYR A N 1
ATOM 1265 C CA . TYR A 1 155 ? -17.781 -3.659 -5.487 1.00 38.56 155 TYR A CA 1
ATOM 1266 C C . TYR A 1 155 ? -16.690 -3.356 -6.517 1.00 38.56 155 TYR A C 1
ATOM 1268 O O . TYR A 1 155 ? -16.874 -2.504 -7.376 1.00 38.56 155 TYR A O 1
ATOM 1276 N N . ASP A 1 156 ? -15.583 -4.095 -6.487 1.00 37.50 156 ASP A N 1
ATOM 1277 C CA . ASP A 1 156 ? -14.786 -4.279 -7.705 1.00 37.50 156 ASP A CA 1
ATOM 1278 C C . ASP A 1 156 ? -14.493 -5.768 -7.907 1.00 37.50 156 ASP A C 1
ATOM 1280 O O . ASP A 1 156 ? -13.372 -6.277 -7.863 1.00 37.50 156 ASP A O 1
ATOM 1284 N N . SER A 1 157 ? -15.597 -6.496 -8.079 1.00 37.16 157 SER A N 1
ATOM 1285 C CA . SER A 1 157 ? -15.647 -7.754 -8.805 1.00 37.16 157 SER A CA 1
ATOM 1286 C C . SER A 1 157 ? -15.828 -7.461 -10.296 1.00 37.16 157 SER A C 1
ATOM 1288 O O . SER A 1 157 ? -16.867 -7.807 -10.848 1.00 37.16 157 SER A O 1
ATOM 1290 N N . VAL A 1 158 ? -14.871 -6.820 -10.970 1.00 30.98 158 VAL A N 1
ATOM 1291 C CA . VAL A 1 158 ? -14.859 -6.820 -12.440 1.00 30.98 158 VAL A CA 1
ATOM 1292 C C . VAL A 1 158 ? -13.428 -6.956 -12.964 1.00 30.98 158 VAL A C 1
ATOM 1294 O O . VAL A 1 158 ? -12.563 -6.107 -12.784 1.00 30.98 158 VAL A O 1
ATOM 1297 N N . VAL A 1 159 ? -13.225 -8.124 -13.569 1.00 29.14 159 VAL A N 1
ATOM 1298 C CA . VAL A 1 159 ? -12.225 -8.530 -14.563 1.00 29.14 159 VAL A CA 1
ATOM 1299 C C . VAL A 1 159 ? -11.743 -7.369 -15.443 1.00 29.14 159 VAL A C 1
ATOM 1301 O O . VAL A 1 159 ? -12.590 -6.646 -15.946 1.00 29.14 159 VAL A O 1
ATOM 1304 N N . PHE A 1 160 ? -10.426 -7.243 -15.657 1.00 30.06 160 PHE A N 1
ATOM 1305 C CA . PHE A 1 160 ? -9.723 -7.328 -16.956 1.00 30.06 160 PHE A CA 1
ATOM 1306 C C . PHE A 1 160 ? -8.214 -7.458 -16.710 1.00 30.06 160 PHE A C 1
ATOM 1308 O O . PHE A 1 160 ? -7.671 -6.677 -15.894 1.00 30.06 160 PHE A O 1
#

Radius of gyration: 20.34 Å; Cα contacts (8 Å, |Δi|>4): 274; chains: 1; bounding box: 43×30×64 Å